Protein AF-I5AXE8-F1 (afdb_monomer_lite)

Foldseek 3Di:
DPPPPPQLVVLVVVLVVLVVVLVVLVVVLVVVVVVLVVVVVPDDDPVNVVVVVVVVVVSVVSVVVSVVSVVVSVVSVVVSVVSVVVVVVVVVVD

Secondary structure (DSSP, 8-state):
-------HHHHHHHHHHHHHHHHHHHHHHHHHHHHHHHHHHH--SHHHHHHHHHHHHHHHHHHHHHHHHHHHHHHHHHHHHHHHHHHHHHHHT-

Structure (mmCIF, N/CA/C/O backbone):
data_AF-I5AXE8-F1
#
_entry.id   AF-I5AXE8-F1
#
loop_
_atom_site.group_PDB
_atom_site.id
_atom_site.type_symbol
_atom_site.label_atom_id
_atom_site.label_alt_id
_atom_site.label_comp_id
_atom_site.label_asym_id
_atom_site.label_entity_id
_atom_site.label_seq_id
_atom_site.pdbx_PDB_ins_code
_atom_site.Cartn_x
_atom_site.Cartn_y
_atom_site.Cartn_z
_atom_site.occupancy
_atom_site.B_iso_or_equiv
_atom_site.auth_seq_id
_atom_site.auth_comp_id
_atom_site.auth_asym_id
_atom_site.auth_atom_id
_atom_site.pdbx_PDB_model_num
ATOM 1 N N . MET A 1 1 ? 10.141 -16.773 -33.654 1.00 36.12 1 MET A N 1
ATOM 2 C CA . MET A 1 1 ? 10.325 -16.511 -32.210 1.00 36.12 1 MET A CA 1
ATOM 3 C C . MET A 1 1 ? 9.533 -15.261 -31.881 1.00 36.12 1 MET A C 1
ATOM 5 O O . MET A 1 1 ? 9.823 -14.228 -32.468 1.00 36.12 1 MET A O 1
ATOM 9 N N . SER A 1 2 ? 8.484 -15.371 -31.062 1.00 39.22 2 SER A N 1
ATOM 10 C CA . SER A 1 2 ? 7.677 -14.208 -30.674 1.00 39.22 2 SER A CA 1
ATOM 11 C C . SER A 1 2 ? 8.547 -13.288 -29.818 1.00 39.22 2 SER A C 1
ATOM 13 O O . SER A 1 2 ? 9.059 -13.713 -28.783 1.00 39.22 2 SER A O 1
ATOM 15 N N . ARG A 1 3 ? 8.808 -12.075 -30.304 1.00 50.28 3 ARG A N 1
ATOM 16 C CA . ARG A 1 3 ? 9.601 -11.069 -29.598 1.00 50.28 3 ARG A CA 1
ATOM 17 C C . ARG A 1 3 ? 8.697 -10.550 -28.481 1.00 50.28 3 ARG A C 1
ATOM 19 O O . ARG A 1 3 ? 7.717 -9.873 -28.771 1.00 50.28 3 ARG A O 1
ATOM 26 N N . PHE A 1 4 ? 8.968 -10.924 -27.232 1.00 49.03 4 PHE A N 1
ATOM 27 C CA . PHE A 1 4 ? 8.350 -10.274 -26.077 1.00 49.03 4 PHE A CA 1
ATOM 28 C C . PHE A 1 4 ? 8.850 -8.830 -26.056 1.00 49.03 4 PHE A C 1
ATOM 30 O O . PHE A 1 4 ? 9.903 -8.530 -25.501 1.00 49.03 4 PHE A O 1
ATOM 37 N N . GLN A 1 5 ? 8.148 -7.959 -26.773 1.00 57.38 5 GLN A N 1
ATOM 38 C CA . GLN A 1 5 ? 8.404 -6.533 -26.792 1.00 57.38 5 GLN A CA 1
ATOM 39 C C . GLN A 1 5 ? 7.731 -5.974 -25.541 1.00 57.38 5 GLN A C 1
ATOM 41 O O . GLN A 1 5 ? 6.564 -5.605 -25.564 1.00 57.38 5 GLN A O 1
ATOM 46 N N . VAL A 1 6 ? 8.434 -6.063 -24.413 1.00 64.69 6 VAL A N 1
ATOM 47 C CA . VAL A 1 6 ? 8.015 -5.379 -23.191 1.00 64.69 6 VAL A CA 1
ATOM 48 C C . VAL A 1 6 ? 8.392 -3.921 -23.376 1.00 64.69 6 VAL A C 1
ATOM 50 O O . VAL A 1 6 ? 9.575 -3.596 -23.373 1.00 64.69 6 VAL A O 1
ATOM 53 N N . ASP A 1 7 ? 7.391 -3.074 -23.587 1.00 75.56 7 ASP A N 1
ATOM 54 C CA . ASP A 1 7 ? 7.588 -1.635 -23.682 1.00 75.56 7 ASP A CA 1
ATOM 55 C C . ASP A 1 7 ? 7.875 -1.083 -22.276 1.00 75.56 7 ASP A C 1
ATOM 57 O O . ASP A 1 7 ? 7.064 -1.204 -21.348 1.00 75.56 7 ASP A O 1
ATOM 61 N N . ALA A 1 8 ? 9.062 -0.503 -22.098 1.00 81.12 8 ALA A N 1
ATOM 62 C CA . ALA A 1 8 ? 9.462 0.099 -20.832 1.00 81.12 8 ALA A CA 1
ATOM 63 C C . ALA A 1 8 ? 8.467 1.179 -20.364 1.00 81.12 8 ALA A C 1
ATOM 65 O O . ALA A 1 8 ? 8.242 1.331 -19.158 1.00 81.12 8 ALA A O 1
ATOM 66 N N . ASP A 1 9 ? 7.830 1.891 -21.295 1.00 81.94 9 ASP A N 1
ATOM 67 C CA . ASP A 1 9 ? 6.864 2.942 -20.995 1.00 81.94 9 ASP A CA 1
ATOM 68 C C . ASP A 1 9 ? 5.509 2.374 -20.545 1.00 81.94 9 ASP A C 1
ATOM 70 O O . ASP A 1 9 ? 4.858 2.969 -19.678 1.00 81.94 9 ASP A O 1
ATOM 74 N N . GLU A 1 10 ? 5.112 1.189 -21.021 1.00 86.19 10 GLU A N 1
ATOM 75 C CA . GLU A 1 10 ? 3.940 0.468 -20.503 1.00 86.19 10 GLU A CA 1
ATOM 76 C C . GLU A 1 10 ? 4.157 0.033 -19.048 1.00 86.19 10 GLU A C 1
ATOM 78 O O . GLU A 1 10 ? 3.288 0.243 -18.196 1.00 86.19 10 GLU A O 1
ATOM 83 N N . VAL A 1 11 ? 5.338 -0.509 -18.729 1.00 86.62 11 VAL A N 1
ATOM 84 C CA . VAL A 1 11 ? 5.689 -0.936 -17.362 1.00 86.62 11 VAL A CA 1
ATOM 85 C C . VAL A 1 11 ? 5.715 0.255 -16.400 1.00 86.62 11 VAL A C 1
ATOM 87 O O . VAL A 1 11 ? 5.195 0.180 -15.283 1.00 86.62 11 VAL A O 1
ATOM 90 N N . ILE A 1 12 ? 6.271 1.387 -16.835 1.00 86.69 12 ILE A N 1
ATOM 91 C CA . ILE A 1 12 ? 6.324 2.617 -16.035 1.00 86.69 12 ILE A CA 1
ATOM 92 C C . ILE A 1 12 ? 4.927 3.219 -15.851 1.00 86.69 12 ILE A C 1
ATOM 94 O O . ILE A 1 12 ? 4.587 3.671 -14.752 1.00 86.69 12 ILE A O 1
ATOM 98 N N . SER A 1 13 ? 4.091 3.186 -16.888 1.00 90.38 13 SER A N 1
ATOM 99 C CA . SER A 1 13 ? 2.700 3.637 -16.801 1.00 90.38 13 SER A CA 1
ATOM 100 C C . SER A 1 13 ? 1.884 2.763 -15.844 1.00 90.38 13 SER A C 1
ATOM 102 O O . SER A 1 13 ? 1.150 3.286 -15.001 1.00 90.38 13 SER A O 1
ATOM 104 N N . ALA A 1 14 ? 2.069 1.440 -15.899 1.00 91.00 14 ALA A N 1
ATOM 105 C CA . ALA A 1 14 ? 1.447 0.498 -14.974 1.00 91.00 14 ALA A CA 1
ATOM 106 C C . ALA A 1 14 ? 1.877 0.751 -13.522 1.00 91.00 14 ALA A C 1
ATOM 108 O O . ALA A 1 14 ? 1.023 0.799 -12.633 1.00 91.00 14 ALA A O 1
ATOM 109 N N . LYS A 1 15 ? 3.176 0.991 -13.278 1.00 93.81 15 LYS A N 1
ATOM 110 C CA . LYS A 1 15 ? 3.690 1.380 -11.956 1.00 93.81 15 LYS A CA 1
ATOM 111 C C . LYS A 1 15 ? 2.951 2.603 -11.415 1.00 93.81 15 LYS A C 1
ATOM 113 O O . LYS A 1 15 ? 2.436 2.555 -10.301 1.00 93.81 15 LYS A O 1
ATOM 118 N N . LYS A 1 16 ? 2.863 3.677 -12.206 1.00 94.25 16 LYS A N 1
ATOM 119 C CA . LYS A 1 16 ? 2.214 4.925 -11.781 1.00 94.25 16 LYS A CA 1
ATOM 120 C C . LYS A 1 16 ? 0.738 4.712 -11.434 1.00 94.25 16 LYS A C 1
ATOM 122 O O . LYS A 1 16 ? 0.278 5.162 -10.386 1.00 94.25 16 LYS A O 1
ATOM 127 N N . ALA A 1 17 ? 0.009 3.976 -12.271 1.00 95.44 17 ALA A N 1
ATOM 128 C CA . ALA A 1 17 ? -1.389 3.648 -12.002 1.00 95.44 17 ALA A CA 1
ATOM 129 C C . ALA A 1 17 ? -1.549 2.863 -10.686 1.00 95.44 17 ALA A C 1
ATOM 131 O O . ALA A 1 17 ? -2.478 3.109 -9.916 1.00 95.44 17 ALA A O 1
ATOM 132 N N . MET A 1 18 ? -0.632 1.938 -10.394 1.00 95.38 18 MET A N 1
ATOM 133 C CA . MET A 1 18 ? -0.652 1.181 -9.143 1.00 95.38 18 MET A CA 1
ATOM 134 C C . MET A 1 18 ? -0.290 2.032 -7.925 1.00 95.38 18 MET A C 1
ATOM 136 O O . MET A 1 18 ? -0.919 1.858 -6.882 1.00 95.38 18 MET A O 1
ATOM 140 N N . GLU A 1 19 ? 0.647 2.975 -8.046 1.00 97.31 19 GLU A N 1
ATOM 141 C CA . GLU A 1 19 ? 0.961 3.944 -6.985 1.00 97.31 19 GLU A CA 1
ATOM 142 C C . GLU A 1 19 ? -0.278 4.754 -6.598 1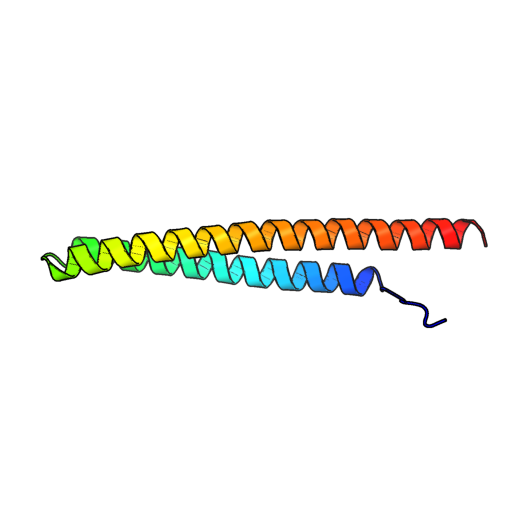.00 97.31 19 GLU A C 1
ATOM 144 O O . GLU A 1 19 ? -0.636 4.814 -5.422 1.00 97.31 19 GLU A O 1
ATOM 149 N N . GLU A 1 20 ? -1.003 5.291 -7.582 1.00 97.31 20 GLU A N 1
ATOM 150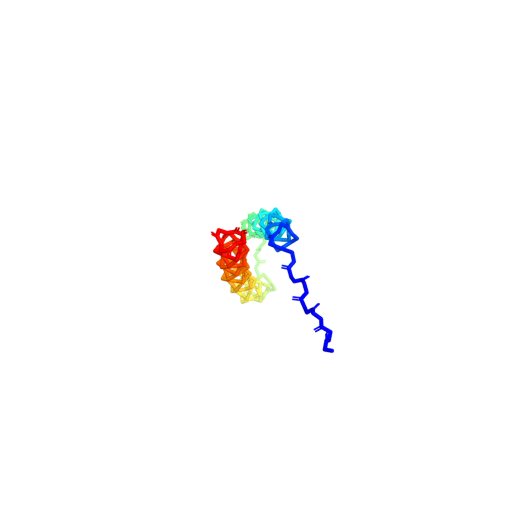 C CA . GLU A 1 20 ? -2.231 6.057 -7.346 1.00 97.31 20 GLU A CA 1
ATOM 151 C C . GLU A 1 20 ? -3.315 5.217 -6.649 1.00 97.31 20 GLU A C 1
ATOM 153 O O . GLU A 1 20 ? -3.986 5.686 -5.720 1.00 97.31 20 GLU A O 1
ATOM 158 N N . LYS A 1 21 ? -3.489 3.955 -7.063 1.00 96.50 21 LYS A N 1
ATOM 159 C CA . LYS A 1 21 ? -4.465 3.038 -6.452 1.00 96.50 21 LYS A CA 1
ATOM 160 C C . LYS A 1 21 ? -4.071 2.629 -5.039 1.00 96.50 21 LYS A C 1
ATOM 162 O O . LYS A 1 21 ? -4.932 2.599 -4.158 1.00 96.50 21 LYS A O 1
ATOM 167 N N . LEU A 1 22 ? -2.792 2.367 -4.799 1.00 97.44 22 LEU A N 1
ATOM 168 C CA . LEU A 1 22 ? -2.278 2.065 -3.470 1.00 97.44 22 LEU A CA 1
ATOM 169 C C . LEU A 1 22 ? -2.459 3.254 -2.520 1.00 97.44 22 LEU A C 1
ATOM 171 O O . LEU A 1 22 ? -2.818 3.083 -1.356 1.00 97.44 22 LEU A O 1
ATOM 175 N N . GLU A 1 23 ? -2.276 4.471 -3.019 1.00 97.38 23 GLU A N 1
ATOM 176 C CA . GLU A 1 23 ? -2.481 5.682 -2.236 1.00 97.38 23 GLU A CA 1
ATOM 177 C C . GLU A 1 23 ? -3.964 5.880 -1.869 1.00 97.38 23 GLU A C 1
ATOM 179 O O . GLU A 1 23 ? -4.303 6.217 -0.730 1.00 97.38 23 GLU A O 1
ATOM 184 N N . GLN A 1 24 ? -4.879 5.601 -2.808 1.00 97.25 24 GLN A N 1
ATOM 185 C CA . GLN A 1 24 ? -6.324 5.567 -2.546 1.00 97.25 24 GLN A CA 1
ATOM 186 C C . GLN A 1 24 ? -6.686 4.512 -1.491 1.00 97.25 24 GLN A C 1
ATOM 188 O O . GLN A 1 24 ? -7.452 4.812 -0.571 1.00 97.25 24 GLN A O 1
ATOM 193 N N . PHE A 1 25 ? -6.099 3.316 -1.585 1.00 96.50 25 PHE A N 1
ATOM 194 C CA . PHE A 1 25 ? -6.275 2.240 -0.612 1.00 96.50 25 PHE A CA 1
ATOM 195 C C . PHE A 1 25 ? -5.786 2.647 0.785 1.00 96.50 25 PHE A C 1
ATOM 197 O O . PHE A 1 25 ? -6.537 2.546 1.755 1.00 96.50 25 PHE A O 1
ATOM 204 N N . SER A 1 26 ? -4.578 3.207 0.888 1.00 96.75 26 SER A N 1
ATOM 205 C CA . SER A 1 26 ? -3.999 3.678 2.154 1.00 96.75 26 SER A CA 1
ATOM 206 C C . SER A 1 26 ? -4.873 4.755 2.813 1.00 96.75 26 SER A C 1
ATOM 208 O O . SER A 1 26 ? -5.160 4.698 4.012 1.00 96.75 26 SER A O 1
ATOM 210 N N . ARG A 1 27 ? -5.399 5.706 2.024 1.00 97.75 27 ARG A N 1
ATOM 211 C CA . ARG A 1 27 ? -6.365 6.707 2.511 1.00 97.75 27 ARG A CA 1
ATOM 212 C C . ARG A 1 27 ? -7.661 6.072 3.020 1.00 97.75 27 ARG A C 1
ATOM 214 O O . ARG A 1 27 ? -8.176 6.504 4.050 1.00 97.75 27 ARG A O 1
ATOM 221 N N . ALA A 1 28 ? -8.194 5.069 2.323 1.00 97.06 28 ALA A N 1
ATOM 222 C CA . ALA A 1 28 ? -9.404 4.368 2.746 1.00 97.06 28 ALA A CA 1
ATOM 223 C C . ALA A 1 28 ? -9.196 3.607 4.064 1.00 97.06 28 ALA A C 1
ATOM 225 O O . ALA A 1 28 ? -10.025 3.725 4.965 1.00 97.06 28 ALA A O 1
ATOM 226 N N . MET A 1 29 ? -8.063 2.915 4.221 1.00 96.62 29 MET A N 1
AT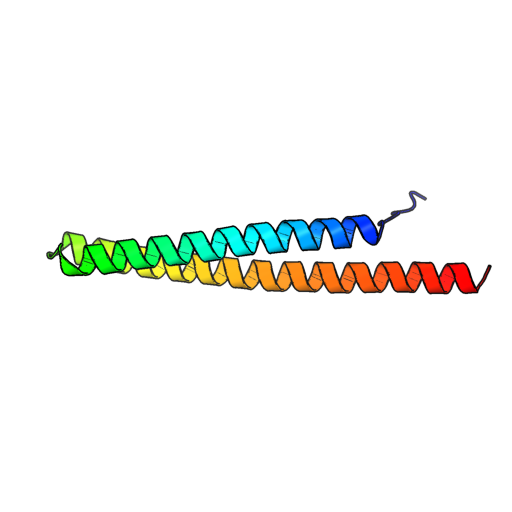OM 227 C CA . MET A 1 29 ? -7.714 2.237 5.473 1.00 96.62 29 MET A CA 1
ATOM 228 C C . MET A 1 29 ? -7.621 3.207 6.652 1.00 96.62 29 MET A C 1
ATOM 230 O O . MET A 1 29 ? -8.152 2.916 7.722 1.00 96.62 29 MET A O 1
ATOM 234 N N . LYS A 1 30 ? -6.982 4.370 6.462 1.00 96.25 30 LYS A N 1
ATOM 235 C CA . LYS A 1 30 ? -6.884 5.403 7.506 1.00 96.25 30 LYS A CA 1
ATOM 236 C C . LYS A 1 30 ? -8.261 5.886 7.955 1.00 96.25 30 LYS A C 1
ATOM 238 O O . LYS A 1 30 ? -8.516 5.924 9.151 1.00 96.25 30 LYS A O 1
ATOM 243 N N . ARG A 1 31 ? -9.156 6.196 7.009 1.00 96.88 31 ARG A N 1
ATOM 244 C CA . ARG A 1 31 ? -10.534 6.607 7.331 1.00 96.88 31 ARG A CA 1
ATOM 245 C C . ARG A 1 31 ? -11.287 5.527 8.097 1.00 96.88 31 ARG A C 1
ATOM 247 O O . ARG A 1 31 ? -11.904 5.822 9.105 1.00 96.88 31 ARG A O 1
ATOM 254 N N . MET A 1 32 ? -11.187 4.279 7.651 1.00 95.00 32 MET A N 1
ATOM 255 C CA . MET A 1 32 ? -11.844 3.159 8.319 1.00 95.00 32 MET A CA 1
ATOM 256 C C . MET A 1 32 ? -11.336 2.958 9.752 1.00 95.00 32 MET A C 1
ATOM 258 O O . MET A 1 32 ? -12.137 2.694 10.641 1.00 95.00 32 MET A O 1
ATOM 262 N N . LYS A 1 33 ? -10.025 3.100 9.992 1.00 95.00 33 LYS A N 1
ATOM 263 C CA . LYS A 1 33 ? -9.460 3.026 11.345 1.00 95.00 33 LYS A CA 1
ATOM 264 C C . LYS A 1 33 ? -9.987 4.145 12.238 1.00 95.00 33 LYS A C 1
ATOM 266 O O . LYS A 1 33 ? -10.395 3.848 13.350 1.00 95.00 33 LYS A O 1
ATOM 271 N N . LEU A 1 34 ? -10.021 5.379 11.731 1.00 95.19 34 LEU A N 1
ATOM 272 C CA . LEU A 1 34 ? -10.575 6.522 12.459 1.00 95.19 34 LEU A CA 1
ATOM 273 C C . LEU A 1 34 ? -12.042 6.291 12.835 1.00 95.19 34 LEU A C 1
ATOM 275 O O . LEU A 1 34 ? -12.389 6.448 13.993 1.00 95.19 34 LEU A O 1
ATOM 279 N N . SER A 1 35 ? -12.876 5.819 11.905 1.00 92.88 35 SER A N 1
ATOM 280 C CA . SER A 1 35 ? -14.286 5.533 12.206 1.00 92.88 35 SER A CA 1
ATOM 281 C C . SER A 1 35 ? -14.477 4.422 13.241 1.00 92.88 35 SER A C 1
ATOM 283 O O . SER A 1 35 ? -15.454 4.442 13.980 1.00 92.88 35 SER A O 1
ATOM 285 N N . VAL A 1 36 ? -13.573 3.437 13.299 1.00 92.12 36 VAL A N 1
ATOM 286 C CA . VAL A 1 36 ? -13.606 2.420 14.362 1.00 92.12 36 VAL A CA 1
ATOM 287 C C . VAL A 1 36 ? -13.139 2.997 15.694 1.00 92.12 36 VAL A C 1
ATOM 289 O O . VAL A 1 36 ? -13.725 2.662 16.712 1.00 92.12 36 VAL A O 1
ATOM 292 N N . ASP A 1 37 ? -12.145 3.883 15.694 1.00 90.62 37 ASP A N 1
ATOM 293 C CA . ASP A 1 37 ? -11.693 4.555 16.917 1.00 90.62 37 ASP A CA 1
ATOM 294 C C . ASP A 1 37 ? -12.781 5.468 17.497 1.00 90.62 37 ASP A C 1
ATOM 296 O O . ASP A 1 37 ? -13.026 5.436 18.695 1.00 90.62 37 ASP A O 1
ATOM 300 N N . GLU A 1 38 ? -13.499 6.202 16.646 1.00 91.12 38 GLU A N 1
ATOM 301 C CA . GLU A 1 38 ? -14.671 6.994 17.044 1.00 91.12 38 GLU A CA 1
ATOM 302 C C . GLU A 1 38 ? -15.800 6.104 17.591 1.00 91.12 38 GLU A C 1
ATOM 304 O O . GLU A 1 38 ? -16.469 6.459 18.559 1.00 91.12 38 GLU A O 1
ATOM 309 N N . LEU A 1 39 ? -16.013 4.927 16.991 1.00 88.31 39 LEU A N 1
ATOM 310 C CA . LEU A 1 39 ? -17.004 3.965 17.473 1.00 88.31 39 LEU A CA 1
ATOM 311 C C . LEU A 1 39 ? -16.602 3.363 18.831 1.00 88.31 39 LEU A C 1
ATOM 313 O O . LEU A 1 39 ? -17.474 3.149 19.673 1.00 88.31 39 LEU A O 1
ATOM 317 N N . ASP A 1 40 ? -15.305 3.123 19.050 1.00 87.31 40 ASP A N 1
ATOM 318 C CA . ASP A 1 40 ? -14.747 2.622 20.311 1.00 87.31 40 ASP A CA 1
ATOM 319 C C . ASP A 1 40 ? -15.001 3.589 21.488 1.00 87.31 40 ASP A C 1
ATOM 321 O O . ASP A 1 40 ? -15.050 3.138 22.628 1.00 87.31 40 ASP A O 1
ATOM 325 N N . GLU A 1 41 ? -15.195 4.890 21.241 1.00 87.38 41 GLU A N 1
ATOM 326 C CA . GLU A 1 41 ? -15.486 5.883 22.292 1.00 87.38 41 GLU A CA 1
ATOM 327 C C . GLU A 1 41 ? -16.946 5.871 22.770 1.00 87.38 41 GLU A C 1
ATOM 329 O O . GLU A 1 41 ? -17.240 6.336 23.872 1.00 87.38 41 GLU A O 1
ATOM 334 N N . VAL A 1 42 ? -17.875 5.371 21.948 1.00 88.19 42 VAL A N 1
ATOM 335 C CA . VAL A 1 42 ? -19.327 5.493 22.192 1.00 88.19 42 VAL A CA 1
ATOM 336 C C . VAL A 1 42 ? -20.043 4.158 22.366 1.00 88.19 42 VAL A C 1
ATOM 338 O O . VAL A 1 42 ? -21.189 4.131 22.819 1.00 88.19 42 VAL A O 1
ATOM 341 N N . TRP A 1 43 ? -19.408 3.050 21.984 1.00 87.38 43 TRP A N 1
ATOM 342 C CA . TRP A 1 43 ? -20.009 1.724 22.017 1.00 87.38 43 TRP A CA 1
ATOM 343 C C . TRP A 1 43 ? -19.216 0.785 22.920 1.00 87.38 43 TRP A C 1
ATOM 345 O O . TRP A 1 43 ? -18.104 0.394 22.593 1.00 87.38 43 TRP A O 1
ATOM 355 N N . GLU A 1 44 ? -19.828 0.366 24.027 1.00 83.56 44 GLU A N 1
ATOM 356 C CA . GLU A 1 44 ? -19.239 -0.590 24.968 1.00 83.56 44 GLU A CA 1
ATOM 357 C C . GLU A 1 44 ? -20.039 -1.905 25.035 1.00 83.56 44 GLU A C 1
ATOM 359 O O . GLU A 1 44 ? -21.227 -1.970 24.697 1.00 83.56 44 GLU A O 1
ATOM 364 N N . GLY A 1 45 ? -19.383 -2.973 25.503 1.00 85.00 45 GLY A N 1
ATOM 365 C CA . GLY A 1 45 ? -19.993 -4.272 25.806 1.00 85.00 45 GLY A CA 1
ATOM 366 C C . GLY A 1 45 ? -19.338 -5.466 25.092 1.00 85.00 45 GLY A C 1
ATOM 367 O O . GLY A 1 45 ? -18.491 -5.307 24.220 1.00 85.00 45 GLY A O 1
ATOM 368 N N . PRO A 1 46 ? -19.752 -6.708 25.394 1.00 80.81 46 PRO A N 1
ATOM 369 C CA . PRO A 1 46 ? -19.080 -7.918 24.897 1.00 80.81 46 PRO A CA 1
ATOM 370 C C . PRO A 1 46 ? -19.103 -8.076 23.362 1.00 80.81 46 PRO A C 1
ATOM 372 O O . PRO A 1 46 ? -18.216 -8.703 22.779 1.00 80.81 46 PRO A O 1
ATOM 375 N N . ASN A 1 47 ? -20.095 -7.490 22.684 1.00 86.69 47 ASN A N 1
ATOM 376 C CA . ASN A 1 47 ? -20.149 -7.467 21.218 1.00 86.69 47 ASN A CA 1
ATOM 377 C C . ASN A 1 47 ? -19.126 -6.494 20.612 1.00 86.69 47 ASN A C 1
ATOM 379 O O . ASN A 1 47 ? -18.594 -6.768 19.534 1.00 86.69 47 ASN A O 1
ATOM 383 N N . HIS A 1 48 ? -18.835 -5.395 21.312 1.00 88.12 48 HIS A N 1
ATOM 384 C CA . HIS A 1 48 ? -17.821 -4.419 20.925 1.00 88.12 48 HIS A CA 1
ATOM 385 C C . HIS A 1 48 ? -16.419 -5.040 20.986 1.00 88.12 48 HIS A C 1
ATOM 387 O O . HIS A 1 48 ? -15.704 -5.019 19.984 1.00 88.12 48 HIS A O 1
ATOM 393 N N . ASP A 1 49 ? -16.079 -5.736 22.075 1.00 87.38 49 ASP A N 1
ATOM 394 C CA . ASP A 1 49 ? -14.785 -6.423 22.219 1.00 87.38 49 ASP A CA 1
ATOM 395 C C . ASP A 1 49 ? -14.527 -7.449 21.102 1.00 87.38 49 ASP A C 1
ATOM 397 O O . ASP A 1 49 ? -13.435 -7.526 20.522 1.00 87.38 49 ASP A O 1
ATOM 401 N N . SER A 1 50 ? -15.554 -8.236 20.765 1.00 89.94 50 SER A N 1
ATOM 402 C CA . SER A 1 50 ? -15.488 -9.232 19.689 1.00 89.94 50 SER A CA 1
ATOM 403 C C . SER A 1 50 ? -15.277 -8.580 18.317 1.00 89.94 50 SER A C 1
ATOM 405 O O . SER A 1 50 ? -14.438 -9.029 17.520 1.00 89.94 50 SER A O 1
ATOM 407 N N . PHE A 1 51 ? -15.991 -7.481 18.053 1.00 92.12 51 PHE A N 1
ATOM 408 C CA . PHE A 1 51 ? -15.813 -6.685 16.843 1.00 92.12 51 PHE A CA 1
ATOM 409 C C . PHE A 1 51 ? -14.400 -6.099 16.768 1.00 92.12 51 PHE A C 1
ATOM 411 O O . PHE A 1 51 ? -13.714 -6.308 15.768 1.00 92.12 51 PHE A O 1
ATOM 418 N N . ARG A 1 52 ? -13.924 -5.446 17.831 1.00 90.69 52 ARG A N 1
ATOM 419 C CA . ARG A 1 52 ? -12.613 -4.788 17.898 1.00 90.69 52 ARG A CA 1
ATOM 420 C C . ARG A 1 52 ? -11.460 -5.758 17.659 1.00 90.69 52 ARG A C 1
ATOM 422 O O . ARG A 1 52 ? -10.538 -5.470 16.887 1.00 90.69 52 ARG 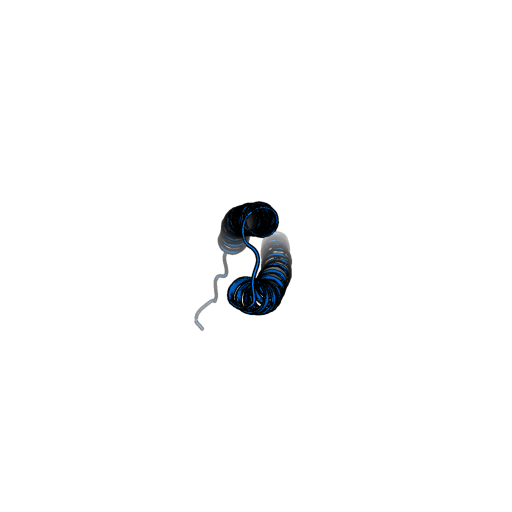A O 1
ATOM 429 N N . LYS A 1 53 ? -11.528 -6.947 18.266 1.00 90.81 53 LYS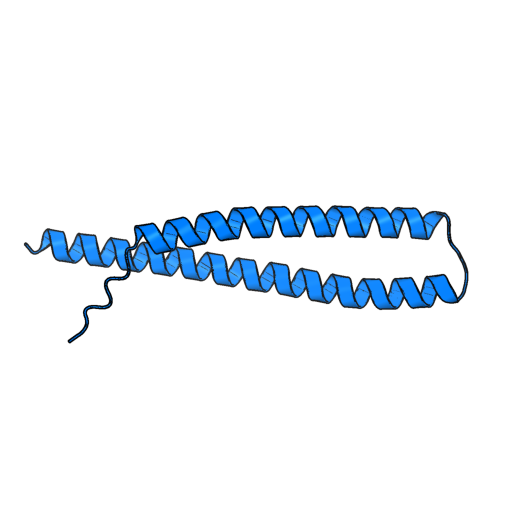 A N 1
ATOM 430 C CA . LYS A 1 53 ? -10.550 -8.020 18.044 1.00 90.81 53 LYS A CA 1
ATOM 431 C C . LYS A 1 53 ? -10.548 -8.481 16.585 1.00 90.81 53 LYS A C 1
ATOM 433 O O . LYS A 1 53 ? -9.485 -8.602 15.973 1.00 90.81 53 LYS A O 1
ATOM 438 N N . SER A 1 54 ? -11.733 -8.694 16.015 1.00 92.62 54 SER A N 1
ATOM 439 C CA . SER A 1 54 ? -11.892 -9.106 14.616 1.00 92.62 54 SER A CA 1
ATOM 440 C C . SER A 1 54 ? -11.406 -8.033 13.641 1.00 92.62 54 SER A C 1
ATOM 442 O O . SER A 1 54 ? -10.715 -8.341 12.667 1.00 92.62 54 SER A O 1
ATOM 444 N N . PHE A 1 55 ? -11.731 -6.769 13.911 1.00 93.94 55 PHE A N 1
ATOM 445 C CA . PHE A 1 55 ? -11.296 -5.627 13.124 1.00 93.94 55 PHE A CA 1
ATOM 446 C C . PHE A 1 55 ? -9.775 -5.501 13.139 1.00 93.94 55 PHE A C 1
ATOM 448 O O . PHE A 1 55 ? -9.174 -5.426 12.073 1.00 93.94 55 PHE A O 1
ATOM 455 N N . SER A 1 56 ? -9.145 -5.566 14.314 1.00 92.88 56 SER A N 1
ATOM 456 C CA . SER A 1 56 ? -7.689 -5.441 14.450 1.00 92.88 56 SER A CA 1
ATOM 457 C C . SER A 1 56 ? -6.941 -6.485 13.614 1.00 92.88 56 SER A C 1
ATOM 459 O O . SER A 1 56 ? -6.043 -6.133 12.853 1.00 92.88 56 SER A O 1
ATOM 461 N N . GLY A 1 57 ? -7.360 -7.756 13.658 1.00 93.44 57 GLY A N 1
ATOM 462 C CA . GLY A 1 57 ? -6.740 -8.811 12.845 1.00 93.44 57 GLY A CA 1
ATOM 463 C C . GLY A 1 57 ? -6.908 -8.596 11.334 1.00 93.44 57 GLY A C 1
ATOM 464 O O . GLY A 1 57 ? -5.966 -8.777 10.554 1.00 93.44 57 GLY A O 1
ATOM 465 N N . ARG A 1 58 ? -8.095 -8.152 10.903 1.00 93.94 58 ARG A N 1
ATOM 466 C CA . ARG A 1 58 ? -8.349 -7.803 9.494 1.00 93.94 58 ARG A CA 1
ATOM 467 C C . ARG A 1 58 ? -7.544 -6.576 9.068 1.00 93.94 58 ARG A C 1
ATOM 469 O O . ARG A 1 58 ? -7.015 -6.553 7.961 1.00 93.94 58 ARG A O 1
ATOM 476 N N . PHE A 1 59 ? -7.420 -5.582 9.941 1.00 95.81 59 PHE A N 1
ATOM 477 C CA . PHE A 1 59 ? -6.670 -4.358 9.690 1.00 95.81 59 PHE A CA 1
ATOM 478 C C . PHE A 1 59 ? -5.175 -4.630 9.516 1.00 95.81 59 PHE A C 1
ATOM 480 O O . PHE A 1 59 ? -4.582 -4.139 8.559 1.00 95.81 59 PHE A O 1
ATOM 487 N N . GLU A 1 60 ? -4.580 -5.486 10.349 1.00 95.88 60 GLU A N 1
ATOM 488 C CA . GLU A 1 60 ? -3.194 -5.937 10.154 1.00 95.88 60 GLU A CA 1
ATOM 489 C C . GLU A 1 60 ? -3.006 -6.698 8.837 1.00 95.88 60 GLU A C 1
ATOM 491 O O . GLU A 1 60 ? -2.032 -6.472 8.117 1.00 95.88 60 GLU A O 1
ATOM 496 N N . SER A 1 61 ? -3.975 -7.537 8.459 1.00 95.75 61 SER A N 1
ATOM 497 C CA . SER A 1 61 ? -3.945 -8.212 7.155 1.00 95.75 61 SER A CA 1
ATOM 498 C C . SER A 1 61 ? -3.933 -7.194 6.009 1.00 95.75 61 SER A C 1
ATOM 500 O O . SER A 1 61 ? -3.127 -7.304 5.089 1.00 95.75 61 SER A O 1
ATOM 502 N N . MET A 1 62 ? -4.763 -6.149 6.090 1.00 95.69 62 MET A N 1
ATOM 503 C CA . MET A 1 62 ? -4.804 -5.069 5.097 1.00 95.69 62 MET A CA 1
ATOM 504 C C . MET A 1 62 ? -3.505 -4.252 5.034 1.00 95.69 62 MET A C 1
ATOM 506 O O . MET A 1 62 ? -3.051 -3.935 3.934 1.00 95.69 62 MET A O 1
ATOM 510 N N . LYS A 1 63 ? -2.838 -3.991 6.166 1.00 96.50 63 LYS A N 1
ATOM 511 C CA . LYS A 1 63 ? -1.489 -3.389 6.168 1.00 96.50 63 LYS A CA 1
ATOM 512 C C . LYS A 1 63 ? -0.454 -4.285 5.490 1.00 96.50 63 LYS A C 1
ATOM 514 O O . LYS A 1 63 ? 0.413 -3.789 4.772 1.00 96.50 63 LYS A O 1
ATOM 519 N N . SER A 1 64 ? -0.536 -5.598 5.704 1.00 96.56 64 SER A N 1
ATOM 520 C CA . SER A 1 64 ? 0.346 -6.559 5.036 1.00 96.56 64 SER A CA 1
ATOM 521 C C . SER A 1 64 ? 0.157 -6.519 3.516 1.00 96.56 64 SER A C 1
ATOM 523 O O . SER A 1 64 ? 1.137 -6.425 2.775 1.00 96.56 64 SER A O 1
ATOM 525 N N . TYR A 1 65 ? -1.095 -6.468 3.047 1.00 94.69 65 TYR A N 1
ATOM 526 C CA . TYR A 1 65 ? -1.402 -6.267 1.629 1.00 94.69 65 TYR A CA 1
ATOM 527 C C . TYR A 1 65 ? -0.848 -4.939 1.095 1.00 94.69 65 TYR A C 1
ATOM 529 O O . TYR A 1 65 ? -0.235 -4.931 0.030 1.00 94.69 65 TYR A O 1
ATOM 537 N N . GLU A 1 66 ? -0.989 -3.832 1.837 1.00 96.44 66 GLU A N 1
ATOM 538 C CA . GLU A 1 66 ? -0.396 -2.540 1.455 1.00 96.44 66 GLU A CA 1
ATOM 539 C C . GLU A 1 66 ? 1.124 -2.662 1.257 1.00 96.44 66 GLU A C 1
ATOM 541 O O . GLU A 1 66 ? 1.665 -2.175 0.265 1.00 96.44 66 GLU A O 1
ATOM 546 N N . LYS A 1 67 ? 1.818 -3.342 2.178 1.00 96.81 67 LYS A N 1
ATOM 547 C CA . LYS A 1 67 ? 3.268 -3.558 2.102 1.00 96.81 67 LYS A CA 1
ATOM 548 C C . LYS A 1 67 ? 3.657 -4.416 0.897 1.00 96.81 67 LYS A C 1
ATOM 550 O O . LYS A 1 67 ? 4.583 -4.056 0.180 1.00 96.81 67 LYS A O 1
ATOM 555 N N . MET A 1 68 ? 2.944 -5.514 0.658 1.00 97.06 68 MET A N 1
ATOM 556 C CA . MET A 1 68 ? 3.187 -6.388 -0.492 1.00 97.06 68 MET A CA 1
ATOM 557 C C . MET A 1 68 ? 3.008 -5.634 -1.817 1.00 97.06 68 MET A C 1
ATOM 559 O O . MET A 1 68 ? 3.833 -5.768 -2.718 1.00 97.06 68 MET A O 1
ATOM 563 N N . MET A 1 69 ? 1.974 -4.794 -1.917 1.00 96.69 69 MET A N 1
ATOM 564 C CA . MET A 1 69 ? 1.742 -3.969 -3.104 1.00 96.69 69 MET A CA 1
ATOM 565 C C . MET A 1 69 ? 2.847 -2.931 -3.315 1.00 96.69 69 MET A C 1
ATOM 567 O O . MET A 1 69 ? 3.247 -2.725 -4.456 1.00 96.69 69 MET A O 1
ATOM 571 N N . LYS A 1 70 ? 3.388 -2.324 -2.246 1.00 96.50 70 LYS A N 1
ATOM 572 C CA . LYS A 1 70 ? 4.570 -1.440 -2.346 1.00 96.50 70 LYS A CA 1
ATOM 573 C C . LYS A 1 70 ? 5.757 -2.177 -2.954 1.00 96.50 70 LYS A C 1
ATOM 575 O O . LYS A 1 70 ? 6.302 -1.724 -3.949 1.00 96.50 70 LYS A O 1
ATOM 580 N N . THR A 1 71 ? 6.081 -3.356 -2.426 1.00 96.69 71 THR A N 1
ATOM 581 C CA . THR A 1 71 ? 7.178 -4.179 -2.954 1.00 96.69 71 THR A CA 1
ATOM 582 C C . THR A 1 71 ? 6.966 -4.554 -4.423 1.00 96.69 71 THR A C 1
ATOM 584 O O . THR A 1 71 ? 7.899 -4.501 -5.217 1.00 96.69 71 THR A O 1
ATOM 587 N N . TYR A 1 72 ? 5.737 -4.891 -4.817 1.00 94.44 72 TYR A N 1
ATOM 588 C CA . TYR A 1 72 ? 5.424 -5.183 -6.215 1.00 94.44 72 TYR A CA 1
ATOM 589 C C . TYR A 1 72 ? 5.605 -3.960 -7.134 1.00 94.44 72 TYR A C 1
ATOM 591 O O . TYR A 1 72 ? 6.186 -4.076 -8.211 1.00 94.44 72 TYR A O 1
ATOM 599 N N . ILE A 1 73 ? 5.158 -2.782 -6.693 1.00 94.94 73 ILE A N 1
ATOM 600 C CA . ILE A 1 73 ? 5.348 -1.506 -7.402 1.00 94.94 73 ILE A CA 1
ATOM 601 C C . ILE A 1 73 ? 6.837 -1.177 -7.560 1.00 94.94 73 ILE A C 1
ATOM 603 O O . ILE A 1 73 ? 7.255 -0.739 -8.635 1.00 94.94 73 ILE A O 1
ATOM 607 N N . ASP A 1 74 ? 7.640 -1.416 -6.523 1.00 93.75 74 ASP A N 1
ATOM 608 C CA . ASP A 1 74 ? 9.090 -1.212 -6.569 1.00 93.75 74 ASP A CA 1
ATOM 609 C C . ASP A 1 74 ? 9.731 -2.122 -7.628 1.00 93.75 74 ASP A C 1
ATOM 611 O O . ASP A 1 74 ? 10.475 -1.646 -8.488 1.00 93.75 74 ASP A O 1
ATOM 615 N N . HIS A 1 75 ? 9.356 -3.406 -7.653 1.00 93.25 75 HIS A N 1
ATOM 616 C CA . HIS A 1 75 ? 9.826 -4.353 -8.668 1.00 93.25 75 HIS A CA 1
ATOM 617 C C . HIS A 1 75 ? 9.418 -3.967 -10.093 1.00 93.25 75 HIS A C 1
ATOM 619 O O . HIS A 1 75 ? 10.228 -4.105 -11.010 1.00 93.25 75 HIS A O 1
ATOM 625 N N . LEU A 1 76 ? 8.203 -3.446 -10.298 1.00 90.56 76 LEU A N 1
ATOM 626 C CA . LEU A 1 76 ? 7.800 -2.897 -11.598 1.00 90.56 76 LEU A CA 1
ATOM 627 C C . LEU A 1 76 ? 8.681 -1.710 -12.004 1.00 90.56 76 LEU A C 1
ATOM 629 O O . LEU A 1 76 ? 9.068 -1.595 -13.165 1.00 90.56 76 LEU A O 1
ATOM 633 N N . GLY A 1 77 ? 9.034 -0.843 -11.054 1.00 90.56 77 GLY A N 1
ATOM 634 C CA . GLY A 1 77 ? 9.932 0.283 -11.303 1.00 90.56 77 GLY A CA 1
ATOM 635 C C . GLY A 1 77 ? 11.329 -0.147 -11.718 1.00 90.56 77 GLY A C 1
ATOM 636 O O . GLY A 1 77 ? 11.887 0.416 -12.659 1.00 90.56 77 GLY A O 1
ATOM 637 N N . ASP A 1 78 ? 11.879 -1.152 -11.049 1.00 91.62 78 ASP A N 1
ATOM 638 C CA . ASP A 1 78 ? 13.194 -1.681 -11.391 1.00 91.62 78 ASP A CA 1
ATOM 639 C C . ASP A 1 78 ? 13.176 -2.401 -12.740 1.00 91.62 78 ASP A C 1
ATOM 641 O O . ASP A 1 78 ? 14.044 -2.141 -13.572 1.00 91.62 78 ASP A O 1
ATOM 645 N N . ALA A 1 79 ? 12.139 -3.197 -13.019 1.00 88.56 79 ALA A N 1
ATOM 646 C CA . ALA A 1 79 ? 11.954 -3.821 -14.325 1.00 88.56 79 ALA A CA 1
ATOM 647 C C . ALA A 1 79 ? 11.884 -2.776 -15.452 1.00 88.56 79 ALA A C 1
ATOM 649 O O . ALA A 1 79 ? 12.603 -2.895 -16.442 1.00 88.56 79 ALA A O 1
ATOM 650 N N . GLY A 1 80 ? 11.084 -1.716 -15.284 1.00 87.88 80 GLY A N 1
ATOM 651 C CA . GLY A 1 80 ? 10.970 -0.636 -16.269 1.00 87.88 80 GLY A CA 1
ATOM 652 C C . GLY A 1 80 ? 12.308 0.057 -16.554 1.00 87.88 80 GLY A C 1
ATOM 653 O O . GLY A 1 80 ? 12.649 0.293 -17.713 1.00 87.88 80 GLY A O 1
ATOM 654 N N . LYS A 1 81 ? 13.120 0.318 -15.519 1.00 88.25 81 LYS A N 1
ATOM 655 C CA . LYS A 1 81 ? 14.480 0.864 -15.689 1.00 88.25 81 LYS A CA 1
ATOM 656 C C . LYS A 1 81 ? 15.391 -0.101 -16.447 1.00 88.25 81 LYS A C 1
ATOM 658 O O . LYS A 1 81 ? 16.135 0.335 -17.323 1.00 88.25 81 LYS A O 1
ATOM 663 N N . THR A 1 82 ? 15.347 -1.393 -16.117 1.00 88.31 82 THR A N 1
ATOM 664 C CA . THR A 1 82 ? 16.156 -2.420 -16.785 1.00 88.31 82 THR A CA 1
ATOM 665 C C . THR A 1 82 ? 15.810 -2.527 -18.266 1.00 88.31 82 THR A C 1
ATOM 667 O O . THR A 1 82 ? 16.724 -2.559 -19.090 1.00 88.31 82 THR A O 1
ATOM 670 N N . TYR A 1 83 ? 14.520 -2.529 -18.617 1.00 86.38 83 TYR A N 1
ATOM 671 C CA . TYR A 1 83 ? 14.089 -2.555 -20.016 1.00 86.38 83 TYR A CA 1
ATOM 672 C C . TYR A 1 83 ? 14.554 -1.313 -20.772 1.00 86.38 83 TYR A C 1
ATOM 674 O O . TYR A 1 83 ? 15.189 -1.451 -21.815 1.00 86.38 83 TYR A O 1
ATOM 682 N N . ARG A 1 84 ? 14.355 -0.115 -20.207 1.00 85.62 84 ARG A N 1
ATOM 683 C CA . ARG A 1 84 ? 14.807 1.135 -20.833 1.00 85.62 84 ARG A CA 1
ATOM 684 C C . ARG A 1 84 ? 16.314 1.151 -21.085 1.00 85.62 84 ARG A C 1
ATOM 686 O O . ARG A 1 84 ? 16.743 1.478 -22.185 1.00 85.62 84 ARG A O 1
ATOM 693 N N . LYS A 1 85 ? 17.113 0.742 -20.095 1.00 87.31 85 LYS A N 1
ATOM 694 C CA . LYS A 1 85 ? 18.569 0.657 -20.253 1.00 87.31 85 LYS A CA 1
ATOM 695 C C . LYS A 1 85 ? 18.958 -0.314 -21.372 1.00 87.31 85 LYS A C 1
ATOM 697 O O . LYS A 1 85 ? 19.808 0.008 -22.190 1.00 87.31 85 LYS A O 1
ATOM 702 N N . CYS A 1 86 ? 18.316 -1.481 -21.431 1.00 85.69 86 CYS A N 1
ATOM 703 C CA . CYS A 1 86 ? 18.560 -2.459 -22.491 1.00 85.69 86 CYS A CA 1
ATOM 704 C C . CYS A 1 86 ? 18.251 -1.879 -23.883 1.00 85.69 86 CYS A C 1
ATOM 706 O O . CYS A 1 86 ? 19.022 -2.068 -24.822 1.00 85.69 86 CYS A O 1
ATOM 708 N N . GLU A 1 87 ? 17.151 -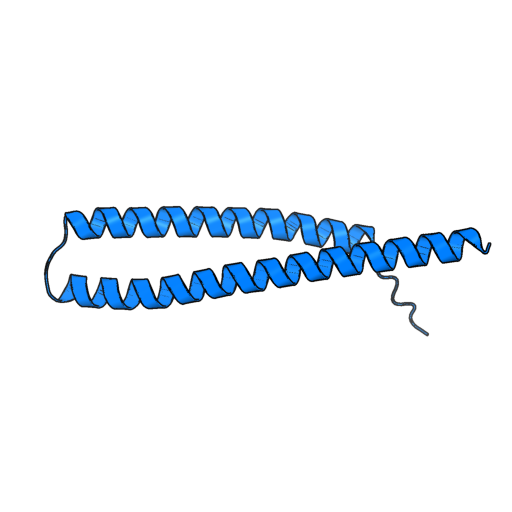1.135 -24.021 1.00 82.44 87 GLU A N 1
ATOM 709 C CA . GLU A 1 87 ? 16.807 -0.463 -25.277 1.00 82.44 87 GLU A CA 1
ATOM 710 C C . GLU A 1 87 ? 17.822 0.616 -25.676 1.00 82.44 87 GLU A C 1
ATOM 712 O O . GLU A 1 87 ? 18.153 0.731 -26.857 1.00 82.44 87 GLU A O 1
ATOM 717 N N . GLU A 1 88 ? 18.316 1.403 -24.718 1.00 85.38 88 GLU A N 1
ATOM 718 C CA . GLU A 1 88 ? 19.361 2.411 -24.936 1.00 85.38 88 GLU A CA 1
ATOM 719 C C . GLU A 1 88 ? 20.686 1.768 -25.366 1.00 85.38 88 GLU A C 1
ATOM 721 O O . GLU A 1 88 ? 21.272 2.186 -26.368 1.00 85.38 88 GLU A O 1
ATOM 726 N N . ASP A 1 89 ? 21.114 0.708 -24.673 1.00 85.81 89 ASP A N 1
ATOM 727 C CA . ASP A 1 89 ? 22.335 -0.036 -24.987 1.00 85.81 89 ASP A CA 1
ATOM 728 C C . ASP A 1 89 ? 22.265 -0.604 -26.419 1.00 85.81 89 ASP A C 1
ATOM 730 O O . ASP A 1 89 ? 23.192 -0.415 -27.207 1.00 85.81 89 ASP A O 1
ATOM 734 N N . VAL A 1 90 ? 21.140 -1.219 -26.812 1.00 83.75 90 VAL A N 1
ATOM 735 C CA . VAL A 1 90 ? 20.942 -1.743 -28.178 1.00 83.75 90 VAL A CA 1
ATOM 736 C C . VAL A 1 90 ? 20.944 -0.629 -29.228 1.00 83.75 90 VAL A C 1
ATOM 738 O O . VAL A 1 90 ? 21.558 -0.794 -30.282 1.00 83.75 90 VAL A O 1
ATOM 741 N N . LYS A 1 91 ? 20.288 0.508 -28.956 1.00 80.69 91 LYS A N 1
ATOM 742 C CA . LYS A 1 91 ? 20.287 1.669 -29.865 1.00 80.69 91 LYS A CA 1
ATOM 743 C C . LYS A 1 91 ? 21.687 2.250 -30.057 1.00 80.69 91 LYS A C 1
ATOM 745 O O . LYS A 1 91 ? 21.989 2.694 -31.153 1.00 80.69 91 LYS A O 1
ATOM 750 N N . SER A 1 92 ? 22.532 2.232 -29.026 1.00 83.69 92 SER A N 1
ATOM 751 C CA . SER A 1 92 ? 23.906 2.753 -29.097 1.00 83.69 92 SER A CA 1
ATOM 752 C C . SER A 1 92 ? 24.870 1.892 -29.927 1.00 83.69 92 SER A C 1
ATOM 754 O O . SER A 1 92 ? 25.942 2.361 -30.305 1.00 83.69 92 SER A O 1
ATOM 756 N N . LEU A 1 93 ? 24.497 0.637 -30.202 1.00 76.19 93 LEU A N 1
ATOM 757 C CA . LEU A 1 93 ? 25.273 -0.319 -30.999 1.00 76.19 93 LEU A CA 1
ATOM 758 C C . LEU A 1 93 ? 24.874 -0.338 -32.488 1.00 76.19 93 LEU A C 1
ATOM 760 O O . LEU A 1 93 ? 25.501 -1.066 -33.260 1.00 76.19 93 LEU A O 1
ATOM 764 N N . CYS A 1 94 ? 23.831 0.406 -32.872 1.00 55.16 94 CYS A N 1
ATOM 765 C CA . CYS A 1 94 ? 23.326 0.526 -34.244 1.00 55.16 94 CYS A CA 1
ATOM 766 C C . CYS A 1 94 ? 23.742 1.864 -34.864 1.00 55.16 94 CYS A C 1
ATOM 768 O O . CYS A 1 94 ? 24.015 1.866 -36.085 1.00 55.16 94 CYS A O 1
#

Radius of gyration: 21.33 Å; chains: 1; bounding box: 45×24×60 Å

Organism: Eubacterium cellulosolvens (strain ATCC 43171 / JCM 9499 / 6) (NCBI:txid633697)

InterPro domains:
  IPR010310 Type VII secretion system ESAT-6-like [PF06013] (4-87)
  IPR036689 ESAT-6-like superfamily [SSF140453] (3-92)

pLDDT: mean 88.08, std 12.16, range [36.12, 97.75]

Sequence (94 aa):
MSRFQVDADEVISAKKAMEEKLEQFSRAMKRMKLSVDELDEVWEGPNHDSFRKSFSGRFESMKSYEKMMKTYIDHLGDAGKTYRKCEEDVKSLC